Protein AF-A0A655J3Z7-F1 (afdb_monomer_lite)

InterPro domains:
  IPR032731 Arabinosyltransferase, C-terminal [PF14896] (1-47)

Organism: Mycobacterium tuberculosis (NCBI:txid1773)

Structure (mmCIF, N/CA/C/O backbone):
data_AF-A0A655J3Z7-F1
#
_entry.id   AF-A0A655J3Z7-F1
#
loop_
_atom_site.group_PDB
_atom_site.id
_atom_site.type_symbol
_atom_site.label_atom_id
_atom_site.label_alt_id
_atom_site.label_comp_id
_atom_site.label_asym_id
_atom_site.label_entity_id
_atom_site.label_seq_id
_atom_site.pdbx_PDB_ins_code
_atom_site.Cartn_x
_atom_site.Cartn_y
_atom_site.Cartn_z
_atom_site.occupancy
_atom_site.B_iso_or_equiv
_atom_site.auth_seq_id
_atom_site.auth_comp_id
_atom_site.auth_asym_id
_atom_site.auth_atom_id
_atom_site.pdbx_PDB_model_num
ATOM 1 N N . MET A 1 1 ? 7.841 -2.796 -17.907 1.00 89.31 1 MET A N 1
ATOM 2 C CA . MET A 1 1 ? 7.189 -2.001 -18.972 1.00 89.31 1 MET A CA 1
ATOM 3 C C . MET A 1 1 ? 8.213 -1.027 -19.517 1.00 89.31 1 MET A C 1
ATOM 5 O O . MET A 1 1 ? 9.066 -0.606 -18.748 1.00 89.31 1 MET A O 1
ATOM 9 N N . ALA A 1 2 ? 8.153 -0.696 -20.805 1.00 92.38 2 ALA A N 1
ATOM 10 C CA . ALA A 1 2 ? 8.991 0.363 -21.358 1.00 92.38 2 ALA A CA 1
ATOM 11 C C . ALA A 1 2 ? 8.337 1.723 -21.079 1.00 92.38 2 ALA A C 1
ATOM 13 O O . ALA A 1 2 ? 7.140 1.887 -21.320 1.00 92.38 2 ALA A O 1
ATOM 14 N N . THR A 1 3 ? 9.105 2.676 -20.557 1.00 96.06 3 THR A N 1
ATOM 15 C CA . THR A 1 3 ? 8.631 4.032 -20.261 1.00 96.06 3 THR A CA 1
ATOM 16 C C . THR A 1 3 ? 9.709 5.060 -20.535 1.00 96.06 3 THR A C 1
ATOM 18 O O . THR A 1 3 ? 10.874 4.815 -20.234 1.00 96.06 3 THR A O 1
ATOM 21 N N . TYR A 1 4 ? 9.306 6.226 -21.031 1.00 96.00 4 TYR A N 1
ATOM 22 C CA . TYR A 1 4 ? 10.214 7.267 -21.499 1.00 96.00 4 TYR A CA 1
ATOM 23 C C . TYR A 1 4 ? 9.765 8.631 -20.989 1.00 96.00 4 TYR A C 1
ATOM 25 O O . TYR A 1 4 ? 8.564 8.901 -20.910 1.00 96.00 4 TYR A O 1
ATOM 33 N N . LEU A 1 5 ? 10.730 9.502 -20.702 1.00 97.06 5 LEU A N 1
ATOM 34 C CA . LEU A 1 5 ? 10.456 10.898 -20.401 1.00 97.06 5 LEU A CA 1
ATOM 35 C C . LEU A 1 5 ? 10.304 11.687 -21.710 1.00 97.06 5 LEU A C 1
ATOM 37 O O . LEU A 1 5 ? 11.143 11.616 -22.610 1.00 97.06 5 LEU A O 1
ATOM 41 N N . SER A 1 6 ? 9.199 12.423 -21.841 1.00 97.50 6 SER A N 1
ATOM 42 C CA . SER A 1 6 ? 8.906 13.199 -23.049 1.00 97.50 6 SER A CA 1
ATOM 43 C C . SER A 1 6 ? 9.966 14.280 -23.267 1.00 97.50 6 SER A C 1
ATOM 45 O O . SER A 1 6 ? 10.227 15.073 -22.368 1.00 97.50 6 SER A O 1
ATOM 47 N N . ARG A 1 7 ? 10.549 14.325 -24.474 1.00 97.06 7 ARG A N 1
ATOM 48 C CA . ARG A 1 7 ? 11.587 15.287 -24.902 1.00 97.06 7 ARG A CA 1
ATOM 49 C C . ARG A 1 7 ? 12.921 15.211 -24.138 1.00 97.06 7 ARG A C 1
ATOM 51 O O . ARG A 1 7 ? 13.788 16.037 -24.395 1.00 97.06 7 ARG A O 1
ATOM 58 N N . ASP A 1 8 ? 13.109 14.222 -23.267 1.00 97.25 8 ASP A N 1
ATOM 59 C CA . ASP A 1 8 ? 14.378 13.933 -22.582 1.00 97.25 8 ASP A CA 1
ATOM 60 C C . ASP A 1 8 ? 14.578 12.408 -22.517 1.00 97.25 8 ASP A C 1
ATOM 62 O O . ASP A 1 8 ? 14.530 11.769 -21.470 1.00 97.25 8 ASP A O 1
ATOM 66 N N . TRP A 1 9 ? 14.699 11.786 -23.692 1.00 94.75 9 TRP A N 1
ATOM 67 C CA . TRP A 1 9 ? 14.546 10.333 -23.855 1.00 94.75 9 TRP A CA 1
ATOM 68 C C . TRP A 1 9 ? 15.709 9.498 -23.306 1.00 94.75 9 TRP A C 1
ATOM 70 O O . TRP A 1 9 ? 15.559 8.289 -23.149 1.00 94.75 9 TRP A O 1
ATOM 80 N N . ALA A 1 10 ? 16.855 10.124 -23.028 1.00 95.44 10 ALA A N 1
ATOM 81 C CA . ALA A 1 10 ? 18.018 9.476 -22.420 1.00 95.44 10 ALA A CA 1
ATOM 82 C C . ALA A 1 10 ? 18.023 9.583 -20.883 1.00 95.44 10 ALA A C 1
ATOM 84 O O . ALA A 1 10 ? 18.899 9.014 -20.231 1.00 95.44 10 ALA A O 1
ATOM 85 N N . ARG A 1 11 ? 17.070 10.319 -20.293 1.00 97.31 11 ARG A N 1
ATOM 86 C CA . ARG A 1 11 ? 16.970 10.510 -18.846 1.00 97.31 11 ARG A CA 1
ATOM 87 C C . ARG A 1 11 ? 16.394 9.281 -18.163 1.00 97.31 11 ARG A C 1
ATOM 89 O O . ARG A 1 11 ? 15.270 8.870 -18.450 1.00 97.31 11 ARG A O 1
ATOM 96 N N . ASP A 1 12 ? 17.114 8.787 -17.163 1.00 96.19 12 ASP A N 1
ATOM 97 C CA . ASP A 1 12 ? 16.526 7.918 -16.151 1.00 96.19 12 ASP A CA 1
ATOM 98 C C . ASP A 1 12 ? 15.641 8.755 -15.215 1.00 96.19 12 ASP A C 1
ATOM 100 O O . ASP A 1 12 ? 16.127 9.545 -14.404 1.00 96.19 12 ASP A O 1
ATOM 104 N N . TRP A 1 13 ? 14.328 8.633 -15.395 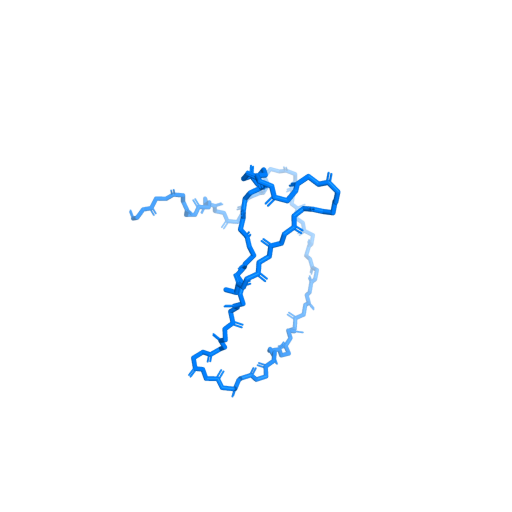1.00 96.88 13 TRP A N 1
ATOM 105 C CA . TRP A 1 13 ? 13.308 9.312 -14.593 1.00 96.88 13 TRP A CA 1
ATOM 106 C C . TRP A 1 13 ? 12.730 8.400 -13.498 1.00 96.88 13 TRP A C 1
ATOM 108 O O . TRP A 1 13 ? 11.889 8.840 -12.713 1.00 96.88 13 TRP A O 1
ATOM 118 N N . GLY A 1 14 ? 13.157 7.133 -13.449 1.00 96.75 14 GLY A N 1
ATOM 119 C CA . GLY A 1 14 ? 12.584 6.091 -12.608 1.00 96.75 14 GLY A CA 1
ATOM 120 C C . GLY A 1 14 ? 11.912 4.977 -13.414 1.00 96.75 14 GLY A C 1
ATOM 121 O O . GLY A 1 14 ? 12.292 4.661 -14.540 1.00 96.75 14 GLY A O 1
ATOM 122 N N . SER A 1 15 ? 10.913 4.324 -12.812 1.00 97.12 15 SER A N 1
ATOM 123 C CA . SER A 1 15 ? 10.280 3.140 -13.405 1.00 97.12 15 SER A CA 1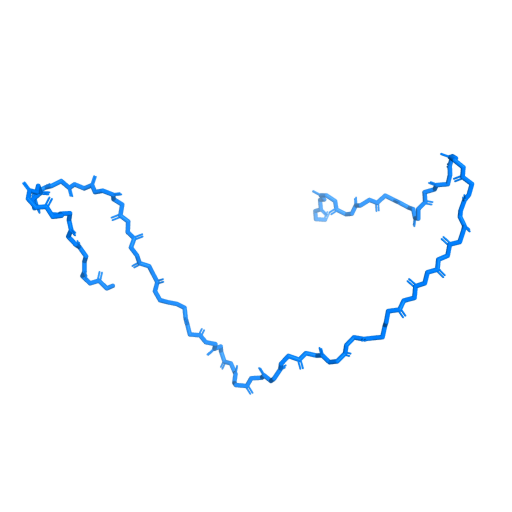
ATOM 124 C C . SER A 1 15 ? 8.778 3.072 -13.144 1.00 97.12 15 SER A C 1
ATOM 126 O O . SER A 1 15 ? 8.302 3.464 -12.079 1.00 97.12 15 SER A O 1
ATOM 128 N N . LEU A 1 16 ? 8.041 2.506 -14.103 1.00 97.62 16 LEU A N 1
ATOM 129 C CA . LEU A 1 16 ? 6.637 2.133 -13.947 1.00 97.62 16 LEU A CA 1
ATOM 130 C C . LEU A 1 16 ? 6.498 0.611 -13.860 1.00 97.62 16 LEU A C 1
ATOM 132 O O . LEU A 1 16 ? 7.063 -0.133 -14.672 1.00 97.62 16 LEU A O 1
ATOM 136 N N . ARG A 1 17 ? 5.702 0.148 -12.896 1.00 97.75 17 ARG A N 1
ATOM 137 C CA . ARG A 1 17 ? 5.416 -1.273 -12.677 1.00 97.75 17 ARG A CA 1
ATOM 138 C C . ARG A 1 17 ? 3.917 -1.522 -12.776 1.00 97.75 17 ARG A C 1
ATOM 140 O O . ARG A 1 17 ? 3.127 -0.793 -12.187 1.00 97.75 17 ARG A O 1
ATOM 147 N N . LYS A 1 18 ? 3.553 -2.575 -13.503 1.00 96.88 18 LYS A N 1
ATOM 148 C CA . LYS A 1 18 ? 2.215 -3.163 -13.482 1.00 96.88 18 LYS A CA 1
ATOM 149 C C . LYS A 1 18 ? 2.227 -4.290 -12.460 1.00 96.88 18 LYS A C 1
ATOM 151 O O . LYS A 1 18 ? 3.128 -5.125 -12.499 1.00 96.88 18 LYS A O 1
ATOM 156 N N . PHE A 1 19 ? 1.255 -4.281 -11.561 1.00 97.44 19 PHE A N 1
ATOM 157 C CA . PHE A 1 19 ? 0.977 -5.406 -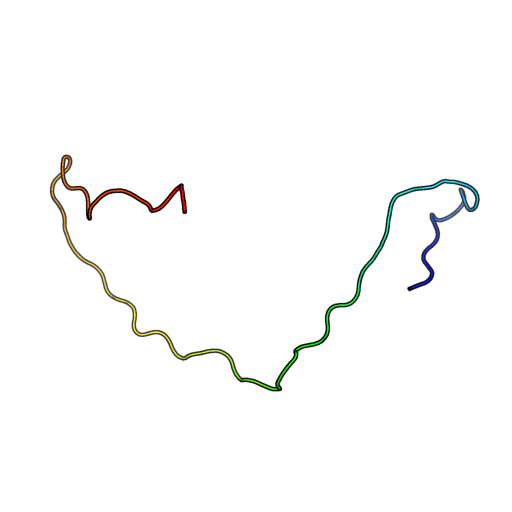10.682 1.00 97.44 19 PHE A CA 1
ATOM 158 C C . PHE A 1 19 ? -0.220 -6.167 -11.231 1.00 97.44 19 PHE A C 1
ATOM 160 O O . PHE A 1 19 ? -1.173 -5.556 -11.712 1.00 97.44 19 PHE A O 1
ATOM 167 N N . ASP A 1 20 ? -0.143 -7.487 -11.141 1.00 97.69 20 ASP A N 1
ATOM 168 C CA . ASP A 1 20 ? -1.241 -8.397 -11.427 1.00 97.69 20 ASP A CA 1
ATOM 169 C C . ASP A 1 20 ? -1.605 -9.113 -10.126 1.00 97.69 20 ASP A C 1
ATOM 171 O O . ASP A 1 20 ? -0.748 -9.346 -9.263 1.00 97.69 20 ASP A O 1
ATOM 175 N N . THR A 1 21 ? -2.887 -9.408 -9.950 1.00 97.69 21 THR A N 1
ATOM 176 C CA . THR A 1 21 ? -3.344 -10.152 -8.780 1.00 97.69 21 THR A CA 1
ATOM 177 C C . THR A 1 21 ? -2.904 -11.612 -8.899 1.00 97.69 21 THR A C 1
ATOM 179 O O . THR A 1 21 ? -2.880 -12.181 -9.988 1.00 97.69 21 THR A O 1
ATOM 182 N N . LEU A 1 22 ? -2.539 -12.241 -7.775 1.00 98.06 22 LEU A N 1
ATOM 183 C CA . LEU A 1 22 ? -2.248 -13.684 -7.756 1.00 98.06 22 LEU A CA 1
ATOM 184 C C . LEU A 1 22 ? -3.516 -14.519 -7.980 1.00 98.06 22 LEU A C 1
ATOM 186 O O . LEU A 1 22 ? -3.455 -15.607 -8.543 1.00 98.06 22 LEU A O 1
ATOM 190 N N . VAL A 1 23 ? -4.652 -14.004 -7.511 1.00 98.25 23 VAL A N 1
ATOM 191 C CA . VAL A 1 23 ? -5.985 -14.589 -7.651 1.00 98.25 23 VAL A CA 1
ATOM 192 C C . VAL A 1 23 ? -6.977 -13.480 -7.981 1.00 98.25 23 VAL A C 1
ATOM 194 O O . VAL A 1 23 ? -6.817 -12.347 -7.523 1.00 98.25 23 VAL A O 1
ATOM 197 N N . ASP A 1 24 ? -8.001 -13.799 -8.763 1.00 97.25 24 ASP A N 1
ATOM 198 C CA . ASP A 1 24 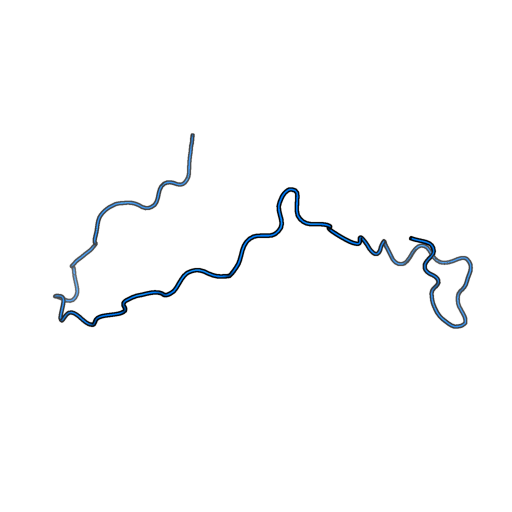? -9.102 -12.874 -9.020 1.00 97.25 24 ASP A CA 1
ATOM 199 C C . ASP A 1 24 ? -10.063 -12.893 -7.825 1.00 97.25 24 ASP A C 1
ATOM 201 O O . ASP A 1 24 ? -10.808 -13.853 -7.624 1.00 97.25 24 ASP A O 1
ATOM 205 N N . ALA A 1 25 ? -9.965 -11.875 -6.970 1.00 97.69 25 ALA A N 1
ATOM 206 C CA . ALA A 1 25 ? -10.726 -11.777 -5.733 1.00 97.69 25 ALA A CA 1
ATOM 207 C C . ALA A 1 25 ? -11.488 -10.446 -5.677 1.00 97.69 25 ALA A C 1
ATOM 209 O O . ALA A 1 25 ? -10.885 -9.388 -5.896 1.00 97.69 25 ALA A O 1
ATOM 210 N N . PRO A 1 26 ? -12.792 -10.466 -5.346 1.00 97.56 26 PRO A N 1
ATOM 211 C CA . PRO A 1 26 ? -13.553 -9.240 -5.179 1.00 97.56 26 PRO A CA 1
ATOM 212 C C . PRO A 1 26 ? -13.138 -8.509 -3.889 1.00 97.56 26 PRO A C 1
ATOM 214 O O . PRO A 1 26 ? -12.661 -9.136 -2.937 1.00 97.56 26 PRO A O 1
ATOM 217 N N . PRO A 1 27 ? -13.362 -7.187 -3.807 1.00 98.19 27 PRO A N 1
ATOM 218 C CA . PRO A 1 27 ? -13.258 -6.456 -2.549 1.00 98.19 27 PRO A CA 1
ATOM 219 C C . PRO A 1 27 ? -14.210 -7.013 -1.479 1.00 98.19 27 PRO A C 1
ATOM 221 O O . PRO A 1 27 ? -15.304 -7.486 -1.786 1.00 98.19 27 PRO A O 1
ATOM 224 N N . ALA A 1 28 ? -13.817 -6.910 -0.209 1.00 97.88 28 ALA A N 1
ATOM 225 C CA . ALA A 1 28 ? -14.668 -7.306 0.910 1.00 97.88 28 ALA A CA 1
ATOM 226 C C . ALA A 1 28 ? -15.754 -6.254 1.199 1.00 97.88 28 ALA A C 1
ATOM 228 O O . ALA A 1 28 ? -15.487 -5.051 1.167 1.00 97.88 28 ALA A O 1
ATOM 229 N N . GLN A 1 29 ? -16.954 -6.711 1.567 1.00 98.25 29 GLN A N 1
ATOM 230 C CA . GLN A 1 29 ? -17.964 -5.854 2.187 1.00 98.25 29 GLN A CA 1
ATOM 231 C C . GLN A 1 29 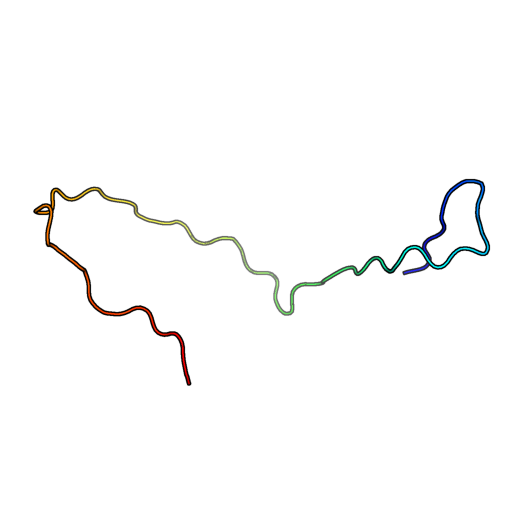? -17.583 -5.625 3.654 1.00 98.25 29 GLN A C 1
ATOM 233 O O . GLN A 1 29 ? -17.464 -6.579 4.420 1.00 98.25 29 GLN A O 1
ATOM 238 N N . LEU A 1 30 ? -17.387 -4.366 4.047 1.00 98.12 30 LEU A N 1
ATOM 239 C CA . LEU A 1 30 ? -17.054 -4.005 5.424 1.00 98.12 30 LEU A CA 1
ATOM 240 C C . LEU A 1 30 ? -18.306 -3.560 6.179 1.00 98.12 30 LEU A C 1
ATOM 242 O O . LEU A 1 30 ? -19.084 -2.744 5.684 1.00 98.12 30 LEU A O 1
ATOM 246 N N . GLU A 1 31 ? -18.454 -4.045 7.406 1.00 98.19 31 GLU A N 1
ATOM 247 C CA . GLU A 1 31 ? -19.403 -3.503 8.374 1.00 98.19 31 GLU A CA 1
ATOM 248 C C . GLU A 1 31 ? -18.677 -2.482 9.250 1.00 98.19 31 GLU A C 1
ATOM 250 O O . GLU A 1 31 ? -17.702 -2.802 9.932 1.00 98.19 31 GLU A O 1
ATOM 255 N N . LEU A 1 32 ? -19.121 -1.227 9.196 1.00 98.00 32 LEU A N 1
ATOM 256 C CA . LEU A 1 32 ? -18.509 -0.121 9.927 1.00 98.00 32 LEU A CA 1
ATOM 257 C C . LEU A 1 32 ? -19.404 0.311 11.088 1.00 98.00 32 LEU A C 1
ATOM 259 O O . LEU A 1 32 ? -20.629 0.242 11.008 1.00 98.00 32 LEU A O 1
ATOM 263 N N . GLY A 1 33 ? -18.784 0.806 12.157 1.00 97.00 33 GLY A N 1
ATOM 264 C CA . GLY A 1 33 ? -19.483 1.297 13.338 1.00 97.00 33 GLY A CA 1
ATOM 265 C C . GLY A 1 33 ? -18.762 2.470 13.989 1.00 97.00 33 GLY A C 1
ATOM 266 O O . GLY A 1 33 ? -17.634 2.814 13.635 1.00 97.00 33 GLY A O 1
ATOM 267 N N . THR A 1 34 ? -19.424 3.083 14.964 1.00 98.12 34 THR A N 1
ATOM 268 C CA . THR A 1 34 ? -18.888 4.193 15.754 1.00 98.12 34 THR A CA 1
ATOM 269 C C . THR A 1 34 ? -18.933 3.848 17.239 1.00 98.12 34 THR A C 1
ATOM 271 O O . THR A 1 34 ? -19.766 3.065 17.693 1.00 98.12 34 THR A O 1
ATOM 274 N N . ALA A 1 35 ? -18.004 4.407 18.013 1.00 97.25 35 ALA A N 1
ATOM 275 C CA . ALA A 1 35 ? -17.962 4.228 19.459 1.00 97.25 35 ALA A CA 1
ATOM 276 C C . ALA A 1 35 ? -17.445 5.498 20.135 1.00 97.25 35 ALA A C 1
ATOM 278 O O . ALA A 1 35 ? -16.441 6.070 19.708 1.00 97.25 35 ALA A O 1
ATOM 279 N N . THR A 1 36 ? -18.088 5.899 21.228 1.00 98.06 36 THR A N 1
ATOM 280 C CA . THR A 1 36 ? -17.589 6.969 22.096 1.00 98.06 36 THR A CA 1
ATOM 281 C C . THR A 1 36 ? -16.525 6.407 23.035 1.00 98.06 36 THR A C 1
ATOM 283 O O . THR A 1 36 ? -16.731 5.378 23.681 1.00 98.06 36 THR A O 1
ATOM 286 N N . ARG A 1 37 ? -15.374 7.076 23.118 1.00 98.00 37 ARG A N 1
ATOM 287 C CA . ARG A 1 37 ? -14.242 6.707 23.983 1.00 98.00 37 ARG A CA 1
ATOM 288 C C . ARG A 1 37 ? -13.846 7.899 24.853 1.00 98.00 37 ARG A C 1
ATOM 290 O O . ARG A 1 37 ? -14.139 9.040 24.509 1.00 98.00 37 ARG A O 1
ATOM 297 N N . SER A 1 38 ? -13.192 7.640 25.982 1.00 97.81 38 SER A N 1
ATOM 298 C CA . SER A 1 38 ? -12.631 8.699 26.829 1.00 97.81 38 SER A CA 1
ATOM 299 C C . SER A 1 38 ? -11.322 9.247 26.242 1.00 97.81 38 SER A C 1
ATOM 301 O O . SER A 1 38 ? -10.657 8.570 25.462 1.00 97.81 38 SER A O 1
ATOM 303 N N . GLY A 1 39 ? -10.920 10.466 26.624 1.00 97.94 39 GLY A N 1
ATOM 304 C CA . GLY A 1 39 ? -9.761 11.153 26.025 1.00 97.94 39 GLY A CA 1
ATOM 305 C C . GLY A 1 39 ? -8.396 10.488 26.256 1.00 97.94 39 GLY A C 1
ATOM 306 O O . GLY A 1 39 ? -7.465 10.737 25.502 1.00 97.94 39 GLY A O 1
ATOM 307 N N . LEU A 1 40 ? -8.279 9.622 27.269 1.00 97.88 40 LEU A N 1
ATOM 308 C CA . LEU A 1 40 ? -7.066 8.842 27.557 1.00 97.88 40 LEU A CA 1
ATOM 309 C C . LEU A 1 40 ? -7.162 7.386 27.076 1.00 97.88 40 LEU A C 1
ATOM 311 O O . LEU A 1 40 ? -6.274 6.579 27.352 1.00 97.88 40 LEU A O 1
ATOM 315 N N . TRP A 1 41 ? -8.250 7.016 26.399 1.00 97.94 41 TRP A N 1
ATOM 316 C CA . TRP A 1 41 ? -8.444 5.653 25.925 1.00 97.94 41 TRP A CA 1
ATOM 317 C C . TRP A 1 41 ? -7.481 5.311 24.780 1.00 97.94 41 TRP A C 1
ATOM 319 O O . TRP A 1 41 ? -7.237 6.113 23.882 1.00 97.94 41 TRP A O 1
ATOM 329 N N . SER A 1 42 ? -6.985 4.073 24.780 1.00 96.75 42 SER A N 1
ATOM 330 C CA . SER A 1 42 ? -6.211 3.485 23.687 1.00 96.75 42 SER A CA 1
ATOM 331 C C . SER A 1 42 ? -6.629 2.017 23.506 1.00 96.75 42 SER A C 1
ATOM 333 O O . SER A 1 42 ? -6.784 1.321 24.511 1.00 96.75 42 SER A O 1
ATOM 335 N N . PRO A 1 43 ? -6.794 1.511 22.266 1.00 96.38 43 PRO A N 1
ATOM 336 C CA . PRO A 1 43 ? -7.181 0.118 22.003 1.00 96.38 43 PRO A CA 1
ATOM 337 C C . PRO A 1 43 ? -6.046 -0.898 22.216 1.00 96.38 43 PRO A C 1
ATOM 339 O O . PRO A 1 43 ? -6.218 -2.077 21.920 1.00 96.38 43 PRO A O 1
ATOM 342 N N . GLY A 1 44 ? -4.882 -0.451 22.689 1.00 96.44 44 GLY A N 1
ATOM 343 C CA . GLY A 1 44 ? -3.653 -1.236 22.742 1.00 96.44 44 GLY A CA 1
ATOM 344 C C . GLY A 1 44 ? -2.557 -0.627 21.868 1.00 96.44 44 GLY A C 1
ATOM 345 O O . GLY A 1 44 ? -2.742 0.402 21.216 1.00 96.44 44 GLY A O 1
ATOM 346 N N . LYS A 1 45 ? -1.375 -1.245 21.885 1.00 97.19 45 LYS A N 1
ATOM 347 C CA . LYS A 1 45 ? -0.228 -0.802 21.082 1.00 97.19 45 LYS A CA 1
ATOM 348 C C . LYS A 1 45 ? -0.351 -1.320 19.646 1.00 97.19 45 LYS A C 1
ATOM 350 O O . LYS A 1 45 ? -0.762 -2.454 19.429 1.00 97.19 45 LYS A O 1
ATOM 355 N N . ILE A 1 46 ? 0.054 -0.502 18.675 1.00 97.38 46 ILE A N 1
ATOM 356 C CA . ILE A 1 46 ? 0.202 -0.930 17.278 1.00 97.38 46 ILE A CA 1
ATOM 357 C C . ILE A 1 46 ? 1.372 -1.916 17.186 1.00 97.38 46 ILE A C 1
ATOM 359 O O . ILE A 1 46 ? 2.420 -1.698 17.798 1.00 97.38 46 ILE A O 1
ATOM 363 N N . ARG A 1 47 ? 1.213 -2.984 16.396 1.00 96.19 47 ARG A N 1
ATOM 364 C CA . ARG A 1 47 ? 2.321 -3.882 16.056 1.00 96.19 47 ARG A CA 1
ATOM 365 C C . ARG A 1 47 ? 3.282 -3.163 15.106 1.00 9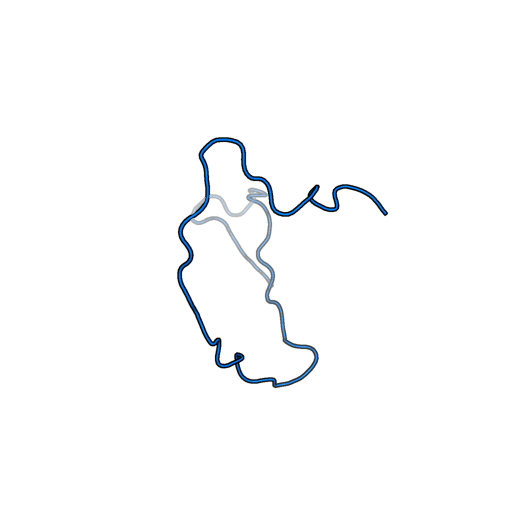6.19 47 ARG A C 1
ATOM 367 O O . ARG A 1 47 ? 2.960 -2.969 13.940 1.00 96.19 47 ARG A O 1
ATOM 374 N N . ILE A 1 48 ? 4.448 -2.776 15.622 1.00 97.31 48 ILE A N 1
ATOM 375 C CA . ILE A 1 48 ? 5.507 -2.077 14.869 1.00 97.31 48 ILE A CA 1
ATOM 376 C C . ILE A 1 48 ? 6.736 -2.953 14.588 1.00 97.31 48 ILE A C 1
ATOM 378 O O . ILE A 1 48 ? 7.656 -2.515 13.907 1.00 97.31 48 ILE A O 1
ATOM 382 N N . GLY A 1 49 ? 6.760 -4.172 15.130 1.00 95.31 49 GLY A N 1
ATOM 383 C CA . GLY A 1 49 ? 7.866 -5.111 14.997 1.00 95.31 49 GLY A CA 1
ATOM 384 C C . GLY A 1 49 ? 7.389 -6.549 14.774 1.00 95.31 49 GLY A C 1
ATOM 385 O O . GLY A 1 49 ? 6.202 -6.843 14.995 1.00 95.31 49 GLY A O 1
ATOM 386 N N . PRO A 1 50 ? 8.295 -7.415 14.288 1.00 88.44 50 PRO A N 1
ATOM 387 C CA . PRO A 1 50 ? 8.045 -8.843 14.145 1.00 88.44 50 PRO A CA 1
ATOM 388 C C . PRO A 1 50 ? 7.750 -9.503 15.492 1.00 88.44 50 PRO A C 1
ATOM 390 O O . PRO A 1 50 ? 8.440 -9.185 16.486 1.00 88.44 50 PRO A O 1
#

Secondary structure (DSSP, 8-state):
-----TT-TT-----------SS--PPPPPP-------TT----------

Sequence (50 aa):
MATYLSRDWARDWGSLRKFDTLVDAPPAQLELGTATRSGLWSPGKIRIGP

pLDDT: mean 96.82, std 1.93, range [88.44, 98.25]

Foldseek 3Di:
DDDADPPCRPDDPDDDDDDDDPDDDDDDDDDDDDDDDDPPDDPDDDPPDD

Radius of gyration: 22.35 Å; chains: 1; bounding box: 38×30×52 Å